Protein AF-A0A7S1MN71-F1 (afdb_monomer)

Mean predicted aligned error: 8.12 Å

Organism: Alexandrium catenella (NCBI:txid2925)

Sequence (133 aa):
PFYWMRVILASNRGTLMELGISPIITSGMVMQLLAGSRIIDVDQSLKEDRALFGGAQKLFGMLITMGEAVAYVMSGMYGDLRELGAGNSLLIIMQLFFAGIIVILLDELMQKGYGMGSGISLFIATNICESIV

Solvent-accessible surface area (backbone atoms only — not comparable to full-atom values): 7241 Å² total; per-residue (Å²): 139,60,66,73,59,25,59,70,26,40,32,43,87,96,49,71,38,48,64,38,50,42,30,56,55,51,24,45,52,53,52,49,47,37,44,74,70,59,79,40,88,71,54,77,86,40,70,64,44,43,50,50,52,56,50,49,32,50,53,46,16,54,53,41,33,46,53,49,31,48,51,47,55,71,70,35,77,87,44,55,65,83,78,58,33,74,69,52,52,50,50,51,31,53,50,39,34,53,39,42,49,51,51,55,50,49,30,49,47,16,61,74,64,80,37,102,49,56,34,69,62,50,50,35,51,53,45,54,56,62,73,73,111

Foldseek 3Di:
DCPVVCLLQLADPPDLCNRRCVLLVVLVVVLCCCCVVVVDPADPVDPVSVVVSLVSSVVSSLVVQLVVLLVCLVVQSVHDCVVCDPVNSVVSSVSSSVSSNVLSVVQVCCVVPPHPDGSSVVSSVVSVVVVVD

pLDDT: mean 78.8, std 9.62, range [48.41, 91.25]

InterPro domains:
  IPR002208 SecY/SEC61-alpha family [PF00344] (15-133)
  IPR002208 SecY/SEC61-alpha family [PTHR10906] (1-133)
  IPR019561 Translocon Sec61/SecY, plug domain [PF10559] (1-14)
  IPR023201 SecY domain superfamily [G3DSA:1.10.3370.10] (1-133)
  IPR023201 SecY domain superfamily [SSF103491] (1-132)
  IPR030659 SecY conserved site [PS00755] (15-34)
  IPR030659 SecY conserved site [PS00756] (105-123)

Secondary structure (DSSP, 8-state):
--HHHHHHTT--TTSTTSSTTHHHHHHHHHHHHHHHTTSS---TTSHHHHHHHHHHHHHHHHHHHHHHHHHHHHTTTTS-HHHHHHHHHHHHHHHHHHHHHHHHHHHHHIIIIISSS-HHHHHHHHHHHHTT-

Nearest PDB structures (foldseek):
  8do1-assembly1_A  TM=9.566E-01  e=7.091E-12  Homo sapiens
  7kam-assembly1_A  TM=9.570E-01  e=5.037E-10  Thermomyces lanuginosus
  8rjd-assembly1_1  TM=8.664E-01  e=1.739E-09  Canis lupus familiaris
  7kaq-assembly1_A  TM=9.437E-01  e=6.486E-08  Saccharomyces cerevisiae BY4741
  7kao-assembly1_A  TM=9.369E-01  e=1.119E-07  Saccharomyces cerevisiae S288C

Structure (mmCIF, N/CA/C/O backbone):
data_AF-A0A7S1MN71-F1
#
_entry.id   AF-A0A7S1MN71-F1
#
loop_
_atom_site.group_PDB
_atom_site.id
_atom_site.type_symbol
_atom_site.label_atom_id
_atom_site.label_alt_id
_atom_site.label_comp_id
_atom_site.label_asym_id
_atom_site.label_entity_id
_atom_site.label_seq_id
_atom_site.pdbx_PDB_ins_code
_atom_site.Cartn_x
_atom_site.Cartn_y
_atom_site.Cartn_z
_atom_site.occupancy
_atom_site.B_iso_or_equiv
_atom_site.auth_seq_id
_atom_site.auth_comp_id
_atom_site.auth_asym_id
_atom_site.auth_atom_id
_atom_site.pdbx_PDB_model_num
ATOM 1 N N . PRO A 1 1 ? 4.850 15.636 -13.498 1.00 48.41 1 PRO A N 1
ATOM 2 C CA . PRO A 1 1 ? 3.420 16.011 -13.336 1.00 48.41 1 PRO A CA 1
ATOM 3 C C . PRO A 1 1 ? 2.779 15.608 -11.991 1.00 48.41 1 PRO A C 1
ATOM 5 O O . PRO A 1 1 ? 1.885 16.314 -11.555 1.00 48.41 1 PRO A O 1
ATOM 8 N N . PHE A 1 2 ? 3.236 14.544 -11.307 1.00 60.66 2 PHE A N 1
ATOM 9 C CA . PHE A 1 2 ? 2.649 14.068 -10.033 1.00 60.66 2 PHE A CA 1
ATOM 10 C C . PHE A 1 2 ? 3.497 14.345 -8.773 1.00 60.66 2 PHE A C 1
ATOM 12 O O . PHE A 1 2 ? 3.480 13.556 -7.836 1.00 60.66 2 PHE A O 1
ATOM 19 N N . TYR A 1 3 ? 4.273 15.432 -8.733 1.00 59.69 3 TYR A N 1
ATOM 20 C CA . TYR A 1 3 ? 5.206 15.684 -7.619 1.00 59.69 3 TYR A CA 1
ATOM 21 C C . TYR A 1 3 ? 4.492 15.781 -6.257 1.00 59.69 3 TYR A C 1
ATOM 23 O O . TYR A 1 3 ? 4.824 15.048 -5.335 1.00 59.69 3 TYR A O 1
ATOM 31 N N . TRP A 1 4 ? 3.431 16.588 -6.167 1.00 59.88 4 TRP A N 1
ATOM 32 C CA . TRP A 1 4 ? 2.656 16.773 -4.933 1.00 59.88 4 TRP A CA 1
ATOM 33 C C . TRP A 1 4 ? 1.954 15.500 -4.446 1.00 59.88 4 TRP A C 1
ATOM 35 O O . TRP A 1 4 ? 1.893 15.241 -3.249 1.00 59.88 4 TRP A O 1
ATOM 45 N N . MET A 1 5 ? 1.465 14.676 -5.376 1.00 59.97 5 MET A N 1
ATOM 46 C CA . MET A 1 5 ? 0.802 13.412 -5.055 1.00 59.97 5 MET A CA 1
ATOM 47 C C . MET A 1 5 ? 1.801 12.377 -4.519 1.00 59.97 5 MET A C 1
ATOM 49 O O . MET A 1 5 ? 1.486 11.641 -3.595 1.00 59.97 5 MET A O 1
ATOM 53 N N . ARG A 1 6 ? 3.033 12.362 -5.038 1.00 63.22 6 ARG A N 1
ATOM 54 C CA . ARG A 1 6 ? 4.091 11.448 -4.582 1.00 63.22 6 ARG A CA 1
ATOM 55 C C . ARG A 1 6 ? 4.561 11.722 -3.159 1.00 63.22 6 ARG A C 1
ATOM 57 O O . ARG A 1 6 ? 4.756 10.770 -2.415 1.00 63.22 6 ARG A O 1
ATOM 64 N N . VAL A 1 7 ? 4.663 12.998 -2.783 1.00 58.09 7 VAL A N 1
ATOM 65 C CA . VAL A 1 7 ? 5.032 13.413 -1.418 1.00 58.09 7 VAL A CA 1
ATOM 66 C C . VAL A 1 7 ? 3.978 12.957 -0.402 1.00 58.09 7 VAL A C 1
ATOM 68 O O . VAL A 1 7 ? 4.316 12.452 0.661 1.00 58.09 7 VAL A O 1
ATOM 71 N N . ILE A 1 8 ? 2.690 13.074 -0.738 1.00 59.06 8 ILE A N 1
ATOM 72 C CA . ILE A 1 8 ? 1.595 12.640 0.148 1.00 59.06 8 ILE A CA 1
ATOM 73 C C . ILE A 1 8 ? 1.509 11.107 0.231 1.00 59.06 8 ILE A C 1
ATOM 75 O O . ILE A 1 8 ? 1.178 10.560 1.279 1.00 59.06 8 ILE A O 1
ATOM 79 N N . LEU A 1 9 ? 1.815 10.408 -0.866 1.00 59.16 9 LEU A N 1
ATOM 80 C CA . LEU A 1 9 ? 1.723 8.949 -0.975 1.00 59.16 9 LEU A CA 1
ATOM 81 C C . LEU A 1 9 ? 3.013 8.210 -0.586 1.00 59.16 9 LEU A C 1
ATOM 83 O O . LEU A 1 9 ? 3.071 6.991 -0.762 1.00 59.16 9 LEU A O 1
ATOM 87 N N . ALA A 1 10 ? 4.034 8.920 -0.090 1.00 61.75 10 ALA A N 1
ATOM 88 C CA . ALA A 1 10 ? 5.363 8.376 0.205 1.00 61.75 10 ALA A CA 1
ATOM 89 C C . ALA A 1 10 ? 5.904 7.483 -0.937 1.00 61.75 10 ALA A C 1
ATOM 91 O O . ALA A 1 10 ? 6.385 6.371 -0.710 1.00 61.75 10 ALA A O 1
ATOM 92 N N . SER A 1 11 ? 5.744 7.951 -2.180 1.00 59.00 11 SER A N 1
ATOM 93 C CA . SER A 1 11 ? 6.037 7.193 -3.401 1.00 59.00 11 SER A CA 1
ATOM 94 C C . SER A 1 11 ? 7.272 7.735 -4.116 1.00 59.00 11 SER A C 1
ATOM 96 O O . SER A 1 11 ? 7.310 8.897 -4.533 1.00 59.00 11 SER A O 1
ATOM 98 N N . ASN A 1 12 ? 8.257 6.857 -4.330 1.00 66.62 12 ASN A N 1
ATOM 99 C CA . ASN A 1 12 ? 9.507 7.174 -5.024 1.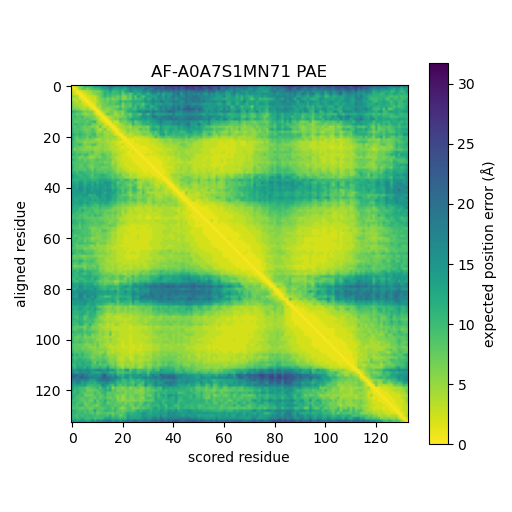00 66.62 12 ASN A CA 1
ATOM 100 C C . ASN A 1 12 ? 9.566 6.456 -6.383 1.00 66.62 12 ASN A C 1
ATOM 102 O O . ASN A 1 12 ? 9.501 5.227 -6.459 1.00 66.62 12 ASN A O 1
ATOM 106 N N . ARG A 1 13 ? 9.705 7.228 -7.471 1.00 62.28 13 ARG A N 1
ATOM 107 C CA . ARG A 1 13 ? 9.732 6.698 -8.849 1.00 62.28 13 ARG A CA 1
ATOM 108 C C . ARG A 1 13 ? 10.960 5.819 -9.079 1.00 62.28 13 ARG A C 1
ATOM 110 O O . ARG A 1 13 ? 12.065 6.246 -8.759 1.00 62.28 13 ARG A O 1
ATOM 117 N N . GLY A 1 14 ? 10.780 4.662 -9.713 1.00 62.56 14 GLY A N 1
ATOM 118 C CA . GLY A 1 14 ? 11.854 3.718 -10.023 1.00 62.56 14 GLY A CA 1
ATOM 119 C C . GLY A 1 14 ? 12.319 2.886 -8.826 1.00 62.56 14 GLY A C 1
ATOM 120 O O . GLY A 1 14 ? 13.420 2.343 -8.865 1.00 62.56 14 GLY A O 1
ATOM 121 N N . THR A 1 15 ? 11.517 2.796 -7.760 1.00 72.94 15 THR A N 1
ATOM 122 C CA . THR A 1 15 ? 11.844 2.030 -6.545 1.00 72.94 15 THR A CA 1
ATOM 123 C C . THR A 1 15 ? 10.741 1.029 -6.211 1.00 72.94 15 THR A C 1
ATOM 125 O O . THR A 1 15 ? 9.639 1.094 -6.744 1.00 72.94 15 THR A O 1
ATOM 128 N N . LEU A 1 16 ? 10.994 0.120 -5.269 1.00 68.88 16 LEU A N 1
ATOM 129 C CA . LEU A 1 16 ? 9.958 -0.796 -4.771 1.00 68.88 16 LEU A CA 1
ATOM 130 C C . LEU A 1 16 ? 8.813 -0.071 -4.032 1.00 68.88 16 LEU A C 1
ATOM 132 O O . LEU A 1 16 ? 7.740 -0.641 -3.867 1.00 68.88 16 LEU A O 1
ATOM 136 N N . MET A 1 17 ? 9.017 1.190 -3.632 1.00 71.44 17 MET A N 1
ATOM 137 C CA . MET A 1 17 ? 8.015 2.059 -3.00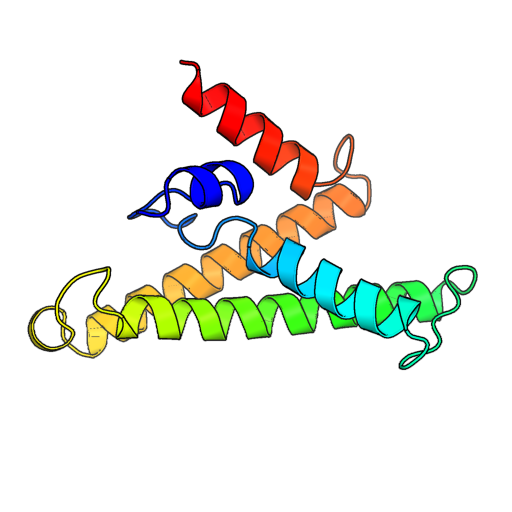0 1.00 71.44 17 MET A CA 1
ATOM 138 C C . MET A 1 17 ? 7.250 2.905 -4.028 1.00 71.44 17 MET A C 1
ATOM 140 O O . MET A 1 17 ? 6.669 3.926 -3.683 1.00 71.44 17 MET A O 1
ATOM 144 N N . GLU A 1 18 ? 7.233 2.521 -5.305 1.00 72.81 18 GLU A N 1
ATOM 145 C CA . GLU A 1 18 ? 6.571 3.311 -6.350 1.00 72.81 18 GLU A CA 1
ATOM 146 C C . GLU A 1 18 ? 5.052 3.410 -6.157 1.00 72.81 18 GLU A C 1
ATOM 148 O O . GLU A 1 18 ? 4.461 4.449 -6.444 1.00 72.81 18 GLU A O 1
ATOM 153 N N . LEU A 1 19 ? 4.434 2.379 -5.582 1.00 70.94 19 LEU A N 1
ATOM 154 C CA . LEU A 1 19 ? 3.033 2.402 -5.141 1.00 70.94 19 LEU A CA 1
ATOM 155 C C . LEU A 1 19 ? 2.866 3.086 -3.770 1.00 70.94 19 LEU A C 1
ATOM 157 O O . LEU A 1 19 ? 1.800 3.612 -3.454 1.00 70.94 19 LEU A O 1
ATOM 161 N N . GLY A 1 20 ? 3.930 3.119 -2.962 1.00 77.00 20 GLY A N 1
ATOM 162 C CA . GLY A 1 20 ? 3.946 3.726 -1.632 1.00 77.00 20 GLY A CA 1
ATOM 163 C C . GLY A 1 20 ? 2.816 3.216 -0.732 1.00 77.00 20 GLY A C 1
ATOM 164 O O . GLY A 1 20 ? 2.520 2.022 -0.684 1.00 77.00 20 GLY A O 1
ATOM 165 N N . ILE A 1 21 ? 2.158 4.144 -0.037 1.00 81.06 21 ILE A N 1
ATOM 166 C CA . ILE A 1 21 ? 0.988 3.878 0.823 1.00 81.06 21 ILE A CA 1
ATOM 167 C C . ILE A 1 21 ? -0.356 4.092 0.100 1.00 81.06 21 ILE A C 1
ATOM 169 O O . ILE A 1 21 ? -1.410 4.023 0.739 1.00 81.06 21 ILE A O 1
ATOM 173 N N . SER A 1 22 ? -0.340 4.332 -1.220 1.00 83.44 22 SER A N 1
ATOM 174 C CA . SER A 1 22 ? -1.542 4.569 -2.042 1.00 83.44 22 SER A CA 1
ATOM 175 C C . SER A 1 22 ? -2.635 3.516 -1.845 1.00 83.44 22 SER A C 1
ATOM 177 O O . SER A 1 22 ? -3.766 3.894 -1.510 1.00 83.44 22 SER A O 1
ATOM 179 N N . PRO A 1 23 ? -2.339 2.205 -1.937 1.00 83.38 23 PRO A N 1
ATOM 180 C CA . PRO A 1 23 ? -3.377 1.186 -1.812 1.00 83.38 23 PRO A CA 1
ATOM 181 C C . PRO A 1 23 ? -3.999 1.133 -0.411 1.00 83.38 23 PRO A C 1
ATOM 183 O O . PRO A 1 23 ? -5.185 0.828 -0.260 1.00 83.38 23 PRO A O 1
ATOM 186 N N . ILE A 1 24 ? -3.224 1.465 0.627 1.00 85.69 24 ILE A N 1
ATOM 187 C CA . ILE A 1 24 ? -3.670 1.452 2.029 1.00 85.69 24 ILE A CA 1
ATOM 188 C C . ILE A 1 24 ? -4.621 2.616 2.294 1.00 85.69 24 ILE A C 1
ATOM 190 O O . ILE A 1 24 ? -5.711 2.423 2.836 1.00 85.69 24 ILE A O 1
ATOM 194 N N . ILE A 1 25 ? -4.233 3.824 1.881 1.00 85.44 25 ILE A N 1
ATOM 195 C CA . ILE A 1 25 ? -5.068 5.012 2.057 1.00 85.44 25 ILE A CA 1
ATOM 196 C C . ILE A 1 25 ? -6.340 4.881 1.214 1.00 85.44 25 ILE A C 1
ATOM 198 O O . ILE A 1 25 ? -7.432 5.136 1.717 1.00 85.44 25 ILE A O 1
ATOM 202 N N . THR A 1 26 ? -6.219 4.443 -0.040 1.00 86.69 26 THR A N 1
ATOM 203 C CA . THR A 1 26 ? -7.360 4.336 -0.959 1.00 86.69 26 THR A CA 1
ATOM 204 C C . THR A 1 26 ? -8.362 3.287 -0.483 1.00 86.69 26 THR A C 1
ATOM 206 O O . THR A 1 26 ? -9.553 3.580 -0.398 1.00 86.69 26 THR A O 1
ATOM 209 N N . SER A 1 27 ? -7.908 2.091 -0.090 1.00 87.31 27 SER A N 1
ATOM 210 C CA . SER A 1 27 ? -8.799 1.072 0.489 1.00 87.31 27 SER A CA 1
ATOM 211 C C . SER A 1 27 ? -9.471 1.553 1.778 1.00 87.31 27 SER A C 1
ATOM 213 O O . SER A 1 27 ? -10.666 1.320 1.967 1.00 87.31 27 SER A O 1
ATOM 215 N N . GLY A 1 28 ? -8.741 2.283 2.628 1.00 86.38 28 GLY A N 1
ATOM 216 C CA . GLY A 1 28 ? -9.284 2.911 3.830 1.00 86.38 28 GLY A CA 1
ATOM 217 C C . GLY A 1 28 ? -10.366 3.940 3.526 1.00 86.38 28 GLY A C 1
ATOM 218 O O . GLY A 1 28 ? -11.452 3.851 4.093 1.00 86.38 28 GLY A O 1
ATOM 219 N N . MET A 1 29 ? -10.119 4.864 2.594 1.00 87.38 29 MET A N 1
ATOM 220 C CA . MET A 1 29 ? -11.106 5.871 2.191 1.00 87.38 29 MET A CA 1
ATOM 221 C C . MET A 1 29 ? -12.363 5.232 1.598 1.00 87.38 29 MET A C 1
ATOM 223 O O . MET A 1 29 ? -13.469 5.633 1.952 1.00 87.38 29 MET A O 1
ATOM 227 N N . VAL A 1 30 ? -12.220 4.223 0.729 1.00 88.25 30 VAL A N 1
ATOM 228 C CA . VAL A 1 30 ? -13.373 3.541 0.120 1.00 88.25 30 VAL A CA 1
ATOM 229 C C . VAL A 1 30 ? -14.192 2.810 1.186 1.00 88.25 30 VAL A C 1
ATOM 231 O O . VAL A 1 30 ? -15.412 2.964 1.217 1.00 88.25 30 VAL A O 1
ATOM 234 N N . MET A 1 31 ? -13.555 2.069 2.100 1.00 87.12 31 MET A N 1
ATOM 235 C CA . MET A 1 31 ? -14.283 1.381 3.175 1.00 87.12 31 MET A CA 1
ATOM 236 C C . MET A 1 31 ? -14.937 2.359 4.153 1.00 87.12 31 MET A C 1
ATOM 238 O O . MET A 1 31 ? -16.078 2.148 4.562 1.00 87.12 31 MET A O 1
ATOM 242 N N . GLN A 1 32 ? -14.257 3.456 4.494 1.00 85.75 32 GLN A N 1
ATOM 243 C CA . GLN A 1 32 ? -14.825 4.517 5.328 1.00 85.75 32 GLN A CA 1
ATOM 244 C C . GLN A 1 32 ? -16.020 5.195 4.656 1.00 85.75 32 GLN A C 1
ATOM 246 O O . GLN A 1 32 ? -17.001 5.493 5.332 1.00 85.75 32 GLN A O 1
ATOM 251 N N . LEU A 1 33 ? -15.981 5.403 3.337 1.00 88.31 33 LEU A N 1
ATOM 252 C CA . LEU A 1 33 ? -17.101 5.961 2.580 1.00 88.31 33 LEU A CA 1
ATOM 253 C C . LEU A 1 33 ? -18.291 4.994 2.571 1.00 88.31 33 LEU A C 1
ATOM 255 O O . LEU A 1 33 ? -19.419 5.420 2.812 1.00 88.31 33 LEU A O 1
ATOM 259 N N . LEU A 1 34 ? -18.062 3.696 2.359 1.00 85.50 34 LEU A N 1
ATOM 260 C CA . LEU A 1 34 ? -19.123 2.679 2.387 1.00 85.50 34 LEU A CA 1
ATOM 261 C C . LEU A 1 34 ? -19.786 2.556 3.767 1.00 85.50 34 LEU A C 1
ATOM 263 O O . LEU A 1 34 ? -21.012 2.467 3.844 1.00 85.50 34 LEU A O 1
ATOM 267 N N . ALA A 1 35 ? -19.000 2.618 4.844 1.00 84.75 35 ALA A N 1
ATOM 268 C CA . ALA A 1 35 ? -19.526 2.634 6.209 1.00 84.75 35 ALA A CA 1
ATOM 269 C C . ALA A 1 35 ? -20.248 3.957 6.532 1.00 84.75 35 ALA A C 1
ATOM 271 O O . ALA A 1 35 ? -21.360 3.964 7.054 1.00 84.75 35 ALA A O 1
ATOM 272 N N . GLY A 1 36 ? -19.659 5.099 6.163 1.00 85.12 36 GLY A N 1
ATOM 273 C CA . GLY A 1 36 ? -20.222 6.429 6.418 1.00 85.12 36 GLY A CA 1
ATOM 274 C C . GLY A 1 36 ? -21.507 6.719 5.635 1.00 85.12 36 GLY A C 1
ATOM 275 O O . GLY A 1 36 ? -22.400 7.396 6.140 1.00 85.12 36 GLY A O 1
ATOM 276 N N . SER A 1 37 ? -21.635 6.165 4.428 1.00 89.12 37 SER A N 1
ATOM 277 C CA . SER A 1 37 ? -22.855 6.229 3.607 1.00 89.12 37 SER A CA 1
ATOM 278 C C . SER A 1 37 ? -23.934 5.226 4.031 1.00 89.12 37 SER A C 1
ATOM 280 O O . SER A 1 37 ? -25.012 5.220 3.438 1.00 89.12 37 SER A O 1
ATOM 282 N N . ARG A 1 38 ? -23.673 4.403 5.061 1.00 82.81 38 ARG A N 1
ATOM 283 C CA . ARG A 1 38 ? -24.550 3.321 5.546 1.00 82.81 38 ARG A CA 1
ATOM 284 C C . ARG A 1 38 ? -24.914 2.286 4.476 1.00 82.81 38 ARG A C 1
ATOM 286 O O . ARG A 1 38 ? -25.948 1.632 4.578 1.00 82.81 38 ARG A O 1
ATOM 293 N N . ILE A 1 39 ? -24.075 2.131 3.451 1.00 86.25 39 ILE A N 1
ATOM 294 C CA . ILE A 1 39 ? -24.194 1.024 2.490 1.00 86.25 39 ILE A CA 1
ATOM 295 C C . ILE A 1 39 ? -23.788 -0.288 3.171 1.00 86.25 39 ILE A C 1
ATOM 297 O O . ILE A 1 39 ? -24.374 -1.334 2.904 1.00 86.25 39 ILE A O 1
ATOM 301 N N . ILE A 1 40 ? -22.801 -0.216 4.067 1.00 82.56 40 ILE A N 1
ATOM 302 C CA . ILE A 1 40 ? -22.378 -1.313 4.937 1.00 82.56 40 ILE A CA 1
ATOM 303 C C . ILE A 1 40 ? -22.554 -0.835 6.377 1.00 82.56 40 ILE A C 1
ATOM 305 O O . ILE A 1 40 ? -21.993 0.196 6.749 1.00 82.56 40 ILE A O 1
ATOM 309 N N . ASP A 1 41 ? -23.333 -1.565 7.170 1.00 81.00 41 ASP A N 1
ATOM 310 C CA . 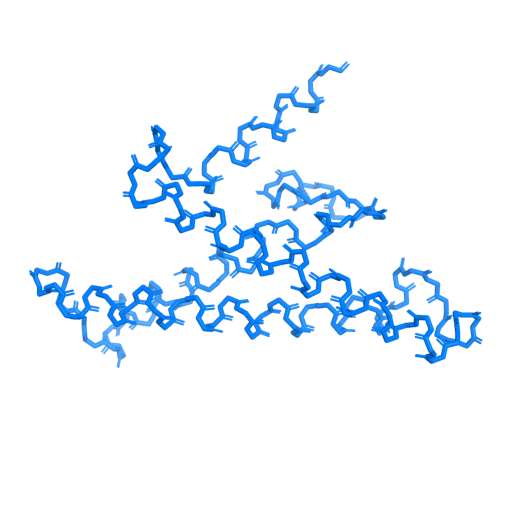ASP A 1 41 ? -23.458 -1.302 8.602 1.00 81.00 41 ASP A CA 1
ATOM 311 C C . ASP A 1 41 ? -22.333 -2.036 9.337 1.00 81.00 41 ASP A C 1
ATOM 313 O O . ASP A 1 41 ? -22.128 -3.232 9.126 1.00 81.00 41 ASP A O 1
ATOM 317 N N . VAL A 1 42 ? -21.545 -1.302 10.120 1.00 79.75 42 VAL A N 1
ATOM 318 C CA . VAL A 1 42 ? -20.359 -1.827 10.811 1.00 79.75 42 VAL A CA 1
ATOM 319 C C . VAL A 1 42 ? -20.380 -1.299 12.230 1.00 79.75 42 VAL A C 1
ATOM 321 O O . VAL A 1 42 ? -20.148 -0.105 12.455 1.00 79.75 42 VAL A O 1
ATOM 324 N N . ASP A 1 43 ? -20.600 -2.182 13.199 1.00 84.12 43 ASP A N 1
ATOM 325 C CA . ASP A 1 43 ? -20.550 -1.794 14.598 1.00 84.12 43 ASP A CA 1
ATOM 326 C C . ASP A 1 43 ? -19.103 -1.848 15.109 1.00 84.12 43 ASP A C 1
ATOM 328 O O . ASP A 1 43 ? -18.546 -2.897 15.425 1.00 84.12 43 ASP A O 1
ATOM 332 N N . GLN A 1 44 ? -18.475 -0.679 15.234 1.00 79.56 44 GLN A N 1
ATOM 333 C CA . GLN A 1 44 ? -17.109 -0.556 15.758 1.00 79.56 44 GLN A CA 1
ATOM 334 C C . GLN A 1 44 ? -16.983 -0.977 17.238 1.00 79.56 44 GLN A C 1
ATOM 336 O O . GLN A 1 44 ? -15.860 -1.143 17.728 1.00 79.56 44 GLN A O 1
ATOM 341 N N . SER A 1 45 ? -18.098 -1.133 17.963 1.00 83.75 45 SER A N 1
ATOM 342 C CA . SER A 1 45 ? -18.111 -1.645 19.337 1.00 83.75 45 SER A CA 1
ATOM 343 C C . SER A 1 45 ? -17.988 -3.172 19.389 1.00 83.75 45 SER A C 1
ATOM 345 O O . SER A 1 45 ? -17.426 -3.716 20.349 1.00 83.75 45 SER A O 1
ATOM 347 N N . LEU A 1 46 ? -18.419 -3.865 18.330 1.00 88.00 46 LEU A N 1
ATOM 348 C CA . LEU A 1 46 ? -18.260 -5.303 18.176 1.00 88.00 46 LEU A CA 1
ATOM 349 C C . LEU A 1 46 ? -16.853 -5.626 17.662 1.00 88.00 46 LEU A C 1
ATOM 351 O O . LEU A 1 46 ? -16.397 -5.169 16.614 1.00 88.00 46 LEU A O 1
ATOM 355 N N . LYS A 1 47 ? -16.137 -6.468 18.415 1.00 85.25 47 LYS A N 1
ATOM 356 C CA . LYS A 1 47 ? -14.781 -6.905 18.041 1.00 85.25 47 LYS A CA 1
ATOM 357 C C . LYS A 1 47 ? -14.757 -7.663 16.712 1.00 85.25 47 LYS A C 1
ATOM 359 O O . LYS A 1 47 ? -13.766 -7.574 15.993 1.00 85.25 47 LYS A O 1
ATOM 364 N N . GLU A 1 48 ? -15.814 -8.414 16.423 1.00 86.50 48 GLU A N 1
ATOM 365 C CA . GLU A 1 48 ? -15.937 -9.235 15.219 1.00 86.50 48 GLU A CA 1
ATOM 366 C C . GLU A 1 48 ? -16.094 -8.363 13.967 1.00 86.50 48 GLU A C 1
ATOM 368 O O . GLU A 1 48 ? -15.277 -8.469 13.054 1.00 86.50 48 GLU A O 1
ATOM 373 N N . ASP A 1 49 ? -17.021 -7.404 13.988 1.00 85.94 49 ASP A N 1
ATOM 374 C CA . ASP A 1 49 ? -17.220 -6.414 12.922 1.00 85.94 49 ASP A CA 1
ATOM 375 C C . ASP A 1 49 ? -15.963 -5.583 12.665 1.00 85.94 49 ASP A C 1
ATOM 377 O O . ASP A 1 49 ? -15.557 -5.388 11.519 1.00 85.94 49 ASP A O 1
ATOM 381 N N . ARG A 1 50 ? -15.274 -5.150 13.727 1.00 82.62 50 ARG A N 1
ATOM 382 C CA . ARG A 1 50 ? -14.007 -4.420 13.594 1.00 82.62 50 ARG A CA 1
ATOM 383 C C . ARG A 1 50 ? -12.913 -5.270 12.940 1.00 82.62 50 ARG A C 1
ATOM 385 O O . ARG A 1 50 ? -12.130 -4.753 12.139 1.00 82.62 50 ARG A O 1
ATOM 392 N N . ALA A 1 51 ? -12.843 -6.560 13.267 1.00 84.06 51 ALA A N 1
ATOM 393 C CA . ALA A 1 51 ? -11.887 -7.482 12.657 1.00 84.06 51 ALA A CA 1
ATOM 394 C C . ALA A 1 51 ? -12.229 -7.767 11.186 1.00 84.06 51 ALA A C 1
ATOM 396 O O . ALA A 1 51 ? -11.329 -7.750 10.343 1.00 84.06 51 ALA A O 1
ATOM 397 N N . LEU A 1 52 ? -13.512 -7.963 10.867 1.00 86.69 52 LEU A N 1
ATOM 398 C CA . LEU A 1 52 ? -14.009 -8.157 9.503 1.00 86.69 52 LEU A CA 1
ATOM 399 C C . LEU A 1 52 ? -13.764 -6.920 8.639 1.00 86.69 52 LEU A C 1
ATOM 401 O O . LEU A 1 52 ? -13.235 -7.048 7.538 1.00 86.69 52 LEU A O 1
ATOM 405 N N . PHE A 1 53 ? -14.059 -5.724 9.152 1.00 87.06 53 PHE A N 1
ATOM 406 C CA . PHE A 1 53 ? -13.819 -4.460 8.458 1.00 87.06 53 PHE A CA 1
ATOM 407 C C . PHE A 1 53 ? -12.330 -4.246 8.171 1.00 87.06 53 PHE A C 1
ATOM 409 O O . PHE A 1 53 ? -11.947 -3.944 7.040 1.00 87.06 53 PHE A O 1
ATOM 416 N N . GLY A 1 54 ? -11.468 -4.484 9.165 1.00 85.06 54 GLY A N 1
ATOM 417 C CA . GLY A 1 54 ? -10.018 -4.415 8.980 1.00 85.06 54 GLY A CA 1
ATOM 418 C C . GLY A 1 54 ? -9.486 -5.471 8.004 1.00 85.06 54 GLY A C 1
ATOM 419 O O . GLY A 1 54 ? -8.574 -5.190 7.228 1.00 85.06 54 GLY A O 1
ATOM 420 N N . GLY A 1 55 ? -10.053 -6.680 8.007 1.00 87.44 55 GLY A N 1
ATOM 421 C CA . GLY A 1 55 ? -9.731 -7.732 7.040 1.00 87.44 55 GLY A CA 1
ATOM 422 C C . GLY A 1 55 ? -10.155 -7.369 5.615 1.00 87.44 55 GLY A C 1
ATOM 423 O O . GLY A 1 55 ? -9.355 -7.481 4.687 1.00 87.44 55 GLY A O 1
ATOM 424 N N . ALA A 1 56 ? -11.378 -6.865 5.446 1.00 88.88 56 ALA A N 1
ATOM 425 C CA . ALA A 1 56 ? -11.907 -6.411 4.165 1.00 88.88 56 ALA A CA 1
ATOM 426 C C . ALA A 1 56 ? -11.074 -5.259 3.594 1.00 88.88 56 ALA A C 1
ATOM 428 O O . ALA A 1 56 ? -10.674 -5.317 2.433 1.00 88.88 56 ALA A O 1
ATOM 429 N N . GLN A 1 57 ? -10.728 -4.259 4.412 1.00 87.00 57 GLN A N 1
ATOM 430 C CA . GLN A 1 57 ? -9.882 -3.143 3.990 1.00 87.00 57 GLN A CA 1
ATOM 431 C C . GLN A 1 57 ? -8.536 -3.630 3.430 1.00 87.00 57 GLN A C 1
ATOM 433 O O . GLN A 1 57 ? -8.097 -3.150 2.389 1.00 87.00 57 GLN A O 1
ATOM 438 N N . LYS A 1 58 ? -7.913 -4.639 4.049 1.00 86.81 58 LYS A N 1
ATOM 439 C CA . LYS A 1 58 ? -6.657 -5.232 3.551 1.00 86.81 58 LYS A CA 1
ATOM 440 C C . LYS A 1 58 ? -6.840 -6.012 2.259 1.00 86.81 58 LYS A C 1
ATOM 442 O O . LYS A 1 58 ? -5.985 -5.925 1.382 1.00 86.81 58 LYS A O 1
ATOM 447 N N . LEU A 1 59 ? -7.935 -6.762 2.128 1.00 90.12 59 LEU A N 1
ATOM 448 C CA . LEU A 1 59 ? -8.263 -7.462 0.884 1.00 90.12 59 LEU A CA 1
ATOM 449 C C . LEU A 1 59 ? -8.433 -6.465 -0.266 1.00 90.12 59 LEU A C 1
ATOM 451 O O . LEU A 1 59 ? -7.823 -6.641 -1.319 1.00 90.12 59 LEU A O 1
ATOM 455 N N . PHE A 1 60 ? -9.170 -5.375 -0.040 1.00 90.06 60 PHE A N 1
ATOM 456 C CA . PHE A 1 60 ? -9.268 -4.278 -1.001 1.00 90.06 60 PHE A CA 1
ATOM 457 C C . PHE A 1 60 ? -7.909 -3.632 -1.275 1.00 90.06 60 PHE A C 1
ATOM 459 O O . PHE A 1 60 ? -7.587 -3.394 -2.435 1.00 90.06 60 PHE A O 1
ATOM 466 N N . GLY A 1 61 ? -7.090 -3.410 -0.245 1.00 90.06 61 GLY A N 1
ATOM 467 C CA . GLY A 1 61 ? -5.724 -2.911 -0.393 1.00 90.06 61 GLY A CA 1
ATOM 468 C C . GLY A 1 61 ? -4.890 -3.786 -1.328 1.00 90.06 61 GLY A C 1
ATOM 469 O O . GLY A 1 61 ? -4.313 -3.274 -2.278 1.00 90.06 61 GLY A O 1
ATOM 470 N N . MET A 1 62 ? -4.893 -5.109 -1.139 1.00 90.25 62 MET A N 1
ATOM 471 C CA . MET A 1 62 ? -4.176 -6.046 -2.015 1.00 90.25 62 MET A CA 1
ATOM 472 C C . MET A 1 62 ? -4.700 -6.034 -3.458 1.00 90.25 62 MET A C 1
ATOM 474 O O . MET A 1 62 ? -3.900 -6.049 -4.395 1.00 90.25 62 MET A O 1
ATOM 478 N N . LEU A 1 63 ? -6.021 -5.975 -3.653 1.00 91.25 63 LEU A N 1
ATOM 479 C CA . LEU A 1 63 ? -6.622 -5.891 -4.990 1.00 91.25 63 LEU A CA 1
ATOM 480 C C . LEU A 1 63 ? -6.241 -4.590 -5.708 1.00 91.25 63 LEU A C 1
ATOM 482 O O . LEU A 1 63 ? -5.899 -4.621 -6.890 1.00 91.25 63 LEU A O 1
ATOM 486 N N . ILE A 1 64 ? -6.257 -3.463 -4.991 1.00 90.38 64 ILE A N 1
ATOM 487 C CA . ILE A 1 64 ? -5.849 -2.160 -5.524 1.00 90.38 64 ILE A CA 1
ATOM 488 C C . ILE A 1 64 ? -4.361 -2.178 -5.875 1.00 90.38 64 ILE A C 1
ATOM 490 O O . ILE A 1 64 ? -4.022 -1.806 -6.992 1.00 90.38 64 ILE A O 1
ATOM 494 N N . THR A 1 65 ? -3.489 -2.689 -4.999 1.00 89.81 65 THR A N 1
ATOM 495 C CA . THR A 1 65 ? -2.049 -2.841 -5.281 1.00 89.81 65 THR A CA 1
ATOM 496 C C . THR A 1 65 ? -1.814 -3.614 -6.576 1.00 89.81 65 THR A C 1
ATOM 498 O O . THR A 1 65 ? -0.991 -3.215 -7.397 1.00 89.81 65 THR A O 1
ATOM 501 N N . MET A 1 66 ? -2.539 -4.719 -6.783 1.00 89.56 66 MET A N 1
ATOM 502 C CA . MET A 1 66 ? -2.412 -5.520 -8.000 1.00 89.56 66 MET A CA 1
ATOM 503 C C . MET A 1 66 ? -2.880 -4.746 -9.238 1.00 89.56 66 MET A C 1
ATOM 505 O O . MET A 1 66 ? -2.183 -4.732 -10.253 1.00 89.56 66 MET A O 1
ATOM 509 N N . GLY A 1 67 ? -4.034 -4.078 -9.154 1.00 89.44 67 GLY A N 1
ATOM 510 C CA . GLY A 1 67 ? -4.573 -3.264 -10.243 1.00 89.44 67 GLY A CA 1
ATOM 511 C C . GLY A 1 67 ? -3.664 -2.091 -10.611 1.00 89.44 67 GLY A C 1
ATOM 512 O O . GLY A 1 67 ? -3.382 -1.879 -11.791 1.00 89.44 67 GLY A O 1
ATOM 513 N N . GLU A 1 68 ? -3.148 -1.371 -9.615 1.00 86.31 68 GLU A N 1
ATOM 514 C CA . GLU A 1 68 ? -2.199 -0.278 -9.817 1.00 86.31 68 GLU A CA 1
ATOM 515 C C . GLU A 1 68 ? -0.880 -0.789 -10.404 1.00 86.31 68 GLU A C 1
ATOM 517 O O . GLU A 1 68 ? -0.401 -0.205 -11.369 1.00 86.31 68 GLU A O 1
ATOM 522 N N . ALA A 1 69 ? -0.312 -1.894 -9.905 1.00 85.81 69 ALA A N 1
ATOM 523 C CA . ALA A 1 69 ? 0.930 -2.460 -10.441 1.00 85.81 69 ALA A CA 1
ATOM 524 C C . ALA A 1 69 ? 0.810 -2.799 -11.938 1.00 85.81 69 ALA A C 1
ATOM 526 O O . ALA A 1 69 ? 1.695 -2.467 -12.730 1.00 85.81 69 ALA A O 1
ATOM 527 N N . VAL A 1 70 ? -0.311 -3.408 -12.344 1.00 86.00 70 VAL A N 1
ATOM 528 C CA . VAL A 1 70 ? -0.598 -3.697 -13.756 1.00 86.00 70 VAL A CA 1
ATOM 529 C C . VAL A 1 70 ? -0.765 -2.402 -14.551 1.00 86.00 70 VAL A C 1
ATOM 531 O O . VAL A 1 70 ? -0.134 -2.245 -15.597 1.00 86.00 70 VAL A O 1
ATOM 534 N N . ALA A 1 71 ? -1.562 -1.453 -14.054 1.00 86.12 71 ALA A N 1
ATOM 535 C CA . ALA A 1 71 ? -1.794 -0.175 -14.724 1.00 86.12 71 ALA A CA 1
ATOM 536 C C . ALA A 1 71 ? -0.498 0.635 -14.898 1.00 86.12 71 ALA A C 1
ATOM 538 O O . ALA A 1 71 ? -0.269 1.206 -15.963 1.00 86.12 71 A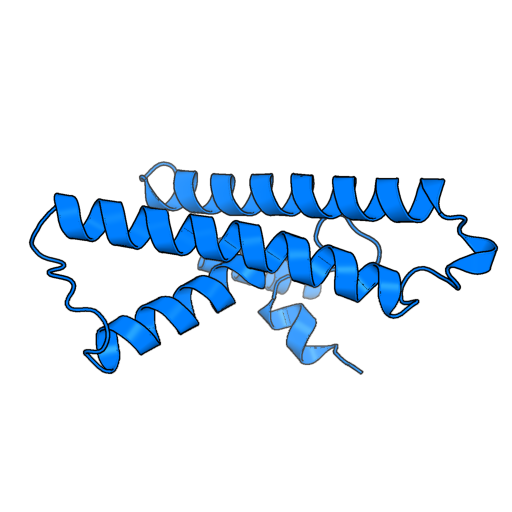LA A O 1
ATOM 539 N N . TYR A 1 72 ? 0.387 0.636 -13.898 1.00 81.38 72 TYR A N 1
ATOM 540 C CA . TYR A 1 72 ? 1.684 1.308 -13.945 1.00 81.38 72 TYR A CA 1
ATOM 541 C C . TYR A 1 72 ? 2.586 0.735 -15.036 1.00 81.38 72 TYR A C 1
ATOM 543 O O . TYR A 1 72 ? 3.148 1.497 -15.826 1.00 81.38 72 TYR A O 1
ATOM 551 N N . VAL A 1 73 ? 2.682 -0.592 -15.137 1.00 81.56 73 VAL A N 1
ATOM 552 C CA . VAL A 1 73 ?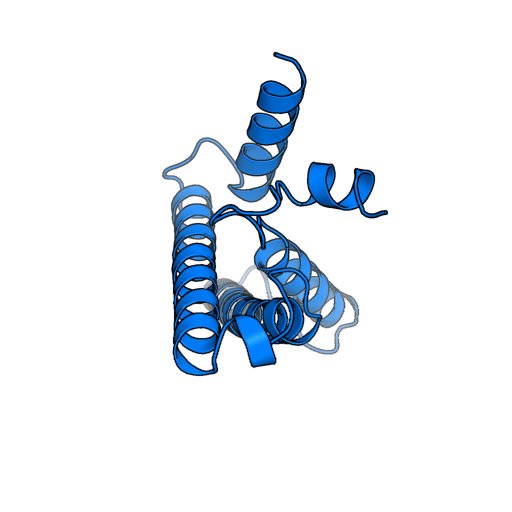 3.475 -1.239 -16.190 1.00 81.56 73 VAL A CA 1
ATOM 553 C C . VAL A 1 73 ? 2.842 -1.037 -17.568 1.00 81.56 73 VAL A C 1
ATOM 555 O O . VAL A 1 73 ? 3.549 -0.689 -18.510 1.00 81.56 73 VAL A O 1
ATOM 558 N N . MET A 1 74 ? 1.515 -1.152 -17.688 1.00 79.69 74 MET A N 1
ATOM 559 C CA . MET A 1 74 ? 0.796 -0.926 -18.950 1.00 79.69 74 MET A CA 1
ATOM 560 C C . MET A 1 74 ? 0.838 0.528 -19.428 1.00 79.69 74 MET A C 1
ATOM 562 O O . MET A 1 74 ? 0.821 0.772 -20.631 1.00 79.69 74 MET A O 1
ATOM 566 N N . SER A 1 75 ? 0.926 1.496 -18.513 1.00 80.56 75 SER A N 1
ATOM 567 C CA . SER A 1 75 ? 1.032 2.920 -18.856 1.00 80.56 75 SER A CA 1
ATOM 568 C C . SER A 1 75 ? 2.366 3.301 -19.516 1.00 80.56 75 SER A C 1
ATOM 570 O O . SER A 1 75 ? 2.544 4.452 -19.910 1.00 80.56 75 SER A O 1
ATOM 572 N N . GLY A 1 76 ? 3.310 2.358 -19.633 1.00 72.00 76 GLY A N 1
ATOM 573 C CA . GLY A 1 76 ? 4.625 2.584 -20.237 1.00 72.00 76 GLY A CA 1
ATOM 574 C C . GLY A 1 76 ? 5.576 3.378 -19.341 1.00 72.00 76 GLY A C 1
ATOM 575 O O . GLY A 1 76 ? 6.595 3.888 -19.802 1.00 72.00 76 GLY A O 1
ATOM 576 N N . MET A 1 77 ? 5.267 3.508 -18.045 1.00 70.44 77 MET A N 1
ATOM 577 C CA . MET A 1 77 ? 6.026 4.374 -17.138 1.00 70.44 77 MET A CA 1
ATOM 578 C C . MET A 1 77 ? 7.462 3.888 -16.871 1.00 70.44 77 MET A C 1
ATOM 580 O O . MET A 1 77 ? 8.308 4.699 -16.475 1.00 70.44 77 MET A O 1
ATOM 584 N N . TYR A 1 78 ? 7.714 2.597 -17.120 1.00 67.69 78 TYR A N 1
ATOM 585 C CA . TYR A 1 78 ? 9.006 1.910 -17.014 1.00 67.69 78 TYR A CA 1
ATOM 586 C C . TYR A 1 78 ? 9.715 1.704 -18.367 1.00 67.69 78 TYR A C 1
ATOM 588 O O . TYR A 1 78 ? 10.806 1.143 -18.392 1.00 67.69 78 TYR A O 1
ATOM 596 N N . GLY A 1 79 ? 9.114 2.142 -19.479 1.00 71.31 79 GLY A N 1
ATOM 597 C CA . GLY A 1 79 ? 9.569 1.871 -20.848 1.00 71.31 79 GLY A CA 1
ATOM 598 C C . GLY A 1 79 ? 8.446 1.304 -21.720 1.00 71.31 79 GLY A C 1
ATOM 599 O O . GLY A 1 79 ? 7.396 0.909 -21.209 1.00 71.31 79 GLY A O 1
ATOM 600 N N . ASP A 1 80 ? 8.649 1.265 -23.038 1.00 73.50 80 ASP A N 1
ATOM 601 C CA . ASP A 1 80 ? 7.685 0.650 -23.956 1.00 73.50 80 ASP A CA 1
ATOM 602 C C . ASP A 1 80 ? 7.637 -0.873 -23.708 1.00 73.50 80 ASP A C 1
ATOM 604 O O . ASP A 1 80 ? 8.680 -1.526 -23.592 1.00 73.50 80 ASP A O 1
ATOM 608 N N . LEU A 1 81 ? 6.437 -1.467 -23.622 1.00 66.25 81 LEU A N 1
ATOM 609 C CA . LEU A 1 81 ? 6.260 -2.905 -23.347 1.00 66.25 81 LEU A CA 1
ATOM 610 C C . LEU A 1 81 ? 6.984 -3.778 -24.382 1.00 66.25 81 LEU A C 1
ATOM 612 O O . LEU A 1 81 ? 7.376 -4.909 -24.087 1.00 66.25 81 LEU A O 1
ATOM 616 N N . ARG A 1 82 ? 7.161 -3.252 -25.597 1.00 67.25 82 ARG A N 1
ATOM 617 C CA . ARG A 1 82 ? 7.886 -3.919 -26.683 1.00 67.25 82 ARG A CA 1
ATOM 618 C C . ARG A 1 82 ? 9.397 -3.971 -26.459 1.00 67.25 82 ARG A C 1
ATOM 620 O O . ARG A 1 82 ? 10.015 -4.938 -26.889 1.00 67.25 82 ARG A O 1
ATOM 627 N N . GLU A 1 83 ? 9.969 -2.979 -25.782 1.00 73.44 83 GLU A N 1
ATOM 628 C CA . GLU A 1 83 ? 11.401 -2.922 -25.458 1.00 73.44 83 GLU A CA 1
ATOM 629 C C . GLU A 1 83 ? 11.720 -3.645 -24.142 1.00 73.44 83 GLU A C 1
ATOM 631 O O . GLU A 1 83 ? 12.748 -4.308 -24.031 1.00 73.44 83 GLU A O 1
ATOM 636 N N . LEU A 1 84 ? 10.811 -3.576 -23.162 1.00 69.88 84 LEU A N 1
ATOM 637 C CA . LEU A 1 84 ? 10.904 -4.315 -21.897 1.00 69.88 84 LEU A CA 1
ATOM 638 C C . LEU A 1 84 ? 10.785 -5.831 -22.093 1.00 69.88 84 LEU A C 1
ATOM 640 O O . LEU A 1 84 ? 11.450 -6.602 -21.401 1.00 69.88 84 LEU A O 1
ATOM 644 N N . GLY A 1 85 ? 9.929 -6.258 -23.023 1.00 77.38 85 GLY A N 1
ATOM 645 C CA . GLY A 1 85 ? 9.565 -7.657 -23.204 1.00 77.38 85 GLY A CA 1
ATOM 646 C C . GLY A 1 85 ? 8.587 -8.152 -22.131 1.00 77.38 85 GLY A C 1
ATOM 647 O O . GLY A 1 85 ? 8.673 -7.808 -20.951 1.00 77.38 85 GLY A O 1
ATOM 648 N N . ALA A 1 86 ? 7.657 -9.024 -22.535 1.00 77.12 86 ALA A N 1
ATOM 649 C CA . ALA A 1 86 ? 6.570 -9.504 -21.673 1.00 77.12 86 ALA A CA 1
ATOM 650 C C . ALA A 1 86 ? 7.056 -10.186 -20.376 1.00 77.12 86 ALA A C 1
ATOM 652 O O . ALA A 1 86 ? 6.388 -10.101 -19.347 1.00 77.12 86 ALA A O 1
ATOM 653 N N . GLY A 1 87 ? 8.234 -10.822 -20.410 1.00 81.88 87 GLY A N 1
ATOM 654 C CA . GLY A 1 87 ? 8.842 -11.458 -19.240 1.00 81.88 87 GLY A CA 1
ATOM 655 C C . GLY A 1 87 ? 9.258 -10.460 -18.156 1.00 81.88 87 GLY A C 1
ATOM 656 O O . GLY A 1 87 ? 8.894 -10.636 -16.995 1.00 81.88 87 GLY A O 1
ATOM 657 N N . ASN A 1 88 ? 9.957 -9.379 -18.517 1.00 82.12 88 ASN A N 1
ATOM 658 C CA . ASN A 1 88 ? 10.388 -8.376 -17.537 1.00 82.12 88 ASN A CA 1
ATOM 659 C C . ASN A 1 88 ? 9.210 -7.553 -17.015 1.00 82.12 88 ASN A C 1
ATOM 661 O O . ASN A 1 88 ? 9.161 -7.257 -15.824 1.00 82.12 88 ASN A O 1
ATOM 665 N N . SER A 1 89 ? 8.231 -7.234 -17.866 1.00 80.88 89 SER A N 1
ATOM 666 C CA . SER A 1 89 ? 6.995 -6.577 -17.426 1.00 80.88 89 SER A CA 1
ATOM 667 C C . SER A 1 89 ? 6.277 -7.392 -16.345 1.00 80.88 89 SER A C 1
ATOM 669 O O . SER A 1 89 ? 5.876 -6.832 -15.327 1.00 80.88 89 SER A O 1
ATOM 671 N N . LEU A 1 90 ? 6.174 -8.716 -16.513 1.00 84.44 90 LEU A N 1
ATOM 672 C CA . LEU A 1 90 ? 5.575 -9.597 -15.508 1.00 84.44 90 LEU A CA 1
ATOM 673 C C . LEU A 1 90 ? 6.387 -9.622 -14.201 1.00 84.44 90 LEU A C 1
ATOM 675 O O . LEU A 1 90 ? 5.805 -9.598 -13.115 1.00 84.44 90 LEU A O 1
ATOM 679 N N . LEU A 1 91 ? 7.721 -9.634 -14.294 1.00 86.12 91 LEU A N 1
ATOM 680 C CA . LEU A 1 91 ? 8.604 -9.589 -13.124 1.00 8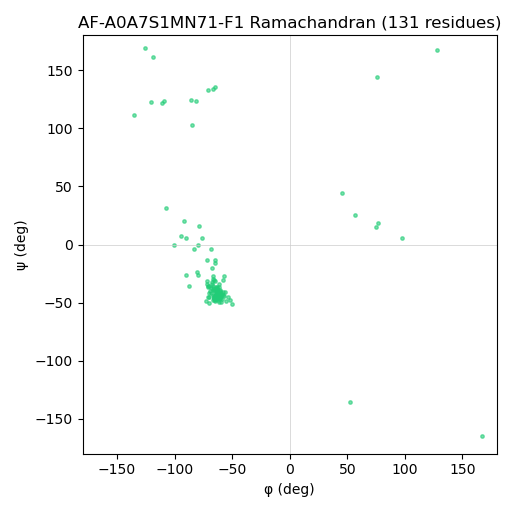6.12 91 LEU A CA 1
ATOM 681 C C . LEU A 1 91 ? 8.448 -8.288 -12.326 1.00 86.12 91 LEU A C 1
ATOM 683 O O . LEU A 1 91 ? 8.391 -8.343 -11.099 1.00 86.12 91 LEU A O 1
ATOM 687 N N . ILE A 1 92 ? 8.323 -7.139 -12.997 1.00 84.62 92 ILE A N 1
ATOM 688 C CA . ILE A 1 92 ? 8.104 -5.841 -12.336 1.00 84.62 92 ILE A CA 1
ATOM 689 C C . ILE A 1 92 ? 6.751 -5.828 -11.615 1.00 84.62 92 ILE A C 1
ATOM 691 O O . ILE A 1 92 ? 6.684 -5.424 -10.456 1.00 84.62 92 ILE A O 1
ATOM 695 N N . ILE A 1 93 ? 5.685 -6.329 -12.253 1.00 86.44 93 ILE A N 1
ATOM 696 C CA . ILE A 1 93 ? 4.357 -6.430 -11.620 1.00 86.44 93 ILE A CA 1
ATOM 697 C C . ILE A 1 93 ? 4.435 -7.289 -10.352 1.00 86.44 93 ILE A C 1
ATOM 699 O O . ILE A 1 93 ? 3.942 -6.883 -9.301 1.00 86.44 93 ILE A O 1
ATOM 703 N N . MET A 1 94 ? 5.091 -8.450 -10.429 1.00 87.88 94 MET A N 1
ATOM 704 C CA . MET A 1 94 ? 5.296 -9.336 -9.279 1.00 87.88 94 MET A CA 1
ATOM 705 C C . MET A 1 94 ? 6.088 -8.654 -8.156 1.00 87.88 94 MET A C 1
ATOM 707 O O . MET A 1 94 ? 5.704 -8.764 -6.993 1.00 87.88 94 MET A O 1
ATOM 711 N N . GLN A 1 95 ? 7.161 -7.927 -8.480 1.00 87.19 95 GLN A N 1
ATOM 712 C CA . GLN A 1 95 ? 7.961 -7.196 -7.489 1.00 87.19 95 GLN A CA 1
ATOM 713 C C . GLN A 1 95 ? 7.153 -6.108 -6.779 1.00 87.19 95 GLN A C 1
ATOM 715 O O . GLN A 1 95 ? 7.171 -6.036 -5.551 1.00 87.19 95 GLN A O 1
ATOM 720 N N . LEU A 1 96 ? 6.425 -5.291 -7.540 1.00 86.06 96 LEU A N 1
ATOM 721 C CA . LEU A 1 96 ? 5.579 -4.225 -7.008 1.00 86.06 96 LEU A CA 1
ATOM 722 C C . LEU A 1 96 ? 4.450 -4.777 -6.132 1.00 86.06 96 LEU A C 1
ATOM 724 O O . LEU A 1 96 ? 4.162 -4.230 -5.069 1.00 86.06 96 LEU A O 1
ATOM 728 N N . PHE A 1 97 ? 3.853 -5.897 -6.537 1.00 87.81 97 PHE A N 1
ATOM 729 C CA . PHE A 1 97 ? 2.826 -6.570 -5.752 1.00 87.81 97 PHE A CA 1
ATOM 730 C C . PHE A 1 97 ? 3.376 -7.104 -4.422 1.00 87.81 97 PHE A C 1
ATOM 732 O O . PHE A 1 97 ? 2.792 -6.844 -3.370 1.00 87.81 97 PHE A O 1
ATOM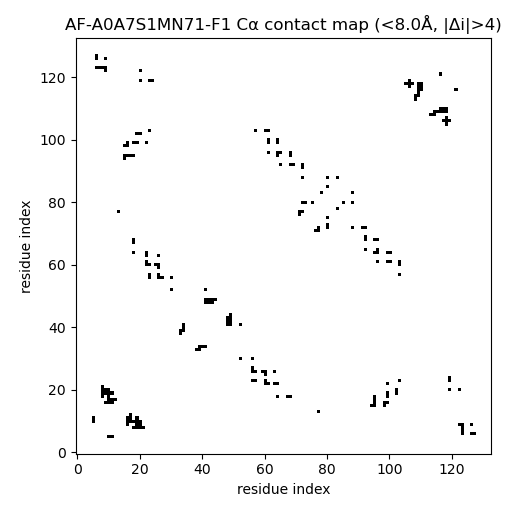 739 N N . PHE A 1 98 ? 4.528 -7.784 -4.441 1.00 89.25 98 PHE A N 1
ATOM 740 C CA . PHE A 1 98 ? 5.185 -8.256 -3.217 1.00 89.25 98 PHE A CA 1
ATOM 741 C C . PHE A 1 98 ? 5.592 -7.102 -2.295 1.00 89.25 98 PHE A C 1
ATOM 743 O O . PHE A 1 98 ? 5.363 -7.182 -1.088 1.00 89.25 98 PHE A O 1
ATOM 750 N N . ALA A 1 99 ? 6.148 -6.020 -2.846 1.00 87.25 99 ALA A N 1
ATOM 751 C CA . ALA A 1 99 ? 6.483 -4.827 -2.075 1.00 87.25 99 ALA A CA 1
ATOM 752 C C . ALA A 1 99 ? 5.232 -4.219 -1.421 1.00 87.25 99 ALA A C 1
ATOM 754 O O . ALA A 1 99 ? 5.234 -3.958 -0.220 1.00 87.25 99 ALA A O 1
ATOM 755 N N . GLY A 1 100 ? 4.132 -4.084 -2.167 1.00 86.75 100 GLY A N 1
ATOM 756 C CA . GLY A 1 100 ? 2.870 -3.580 -1.629 1.00 86.75 100 GLY A CA 1
ATOM 757 C C . GLY A 1 100 ? 2.272 -4.473 -0.537 1.00 86.75 100 GLY A C 1
ATOM 758 O O . GLY A 1 100 ? 1.781 -3.954 0.463 1.00 86.75 100 GLY A O 1
ATOM 759 N N . ILE A 1 101 ? 2.373 -5.804 -0.656 1.00 88.50 101 ILE A N 1
ATOM 760 C CA . ILE A 1 101 ? 1.975 -6.727 0.424 1.00 88.50 101 ILE A CA 1
ATOM 761 C C . ILE A 1 101 ? 2.804 -6.474 1.685 1.00 88.50 101 ILE A C 1
ATOM 763 O O . ILE A 1 101 ? 2.240 -6.389 2.775 1.00 88.50 101 ILE A O 1
ATOM 767 N N . ILE A 1 102 ? 4.127 -6.334 1.555 1.00 88.81 102 ILE A N 1
ATOM 768 C CA . ILE A 1 102 ? 5.009 -6.065 2.700 1.00 88.81 102 ILE A CA 1
ATOM 769 C C . ILE A 1 102 ? 4.602 -4.759 3.388 1.00 88.81 102 ILE A C 1
ATOM 771 O O . ILE A 1 102 ? 4.500 -4.732 4.612 1.00 88.81 102 ILE A O 1
ATOM 775 N N . VAL A 1 103 ? 4.311 -3.699 2.630 1.00 86.50 103 VAL A N 1
ATOM 776 C CA . VAL A 1 103 ? 3.882 -2.409 3.194 1.00 86.50 103 VAL A CA 1
ATOM 777 C C . VAL A 1 103 ? 2.536 -2.532 3.922 1.00 86.50 103 VAL A C 1
ATOM 779 O O . VAL A 1 103 ? 2.409 -2.031 5.038 1.00 86.50 103 VAL A O 1
ATOM 782 N N . ILE A 1 104 ? 1.558 -3.256 3.359 1.00 87.12 104 ILE A N 1
ATOM 783 C CA . ILE A 1 104 ? 0.262 -3.522 4.017 1.00 87.12 104 ILE A CA 1
ATOM 784 C C . ILE A 1 104 ? 0.462 -4.286 5.336 1.00 87.12 104 ILE A C 1
ATOM 786 O O . ILE A 1 104 ? -0.152 -3.953 6.352 1.00 87.12 104 ILE A O 1
ATOM 790 N N . LEU A 1 105 ? 1.338 -5.293 5.346 1.00 86.06 105 LEU A N 1
ATOM 791 C CA . LEU A 1 105 ? 1.645 -6.071 6.549 1.00 86.06 105 LEU A CA 1
ATOM 792 C C . LEU A 1 105 ? 2.396 -5.246 7.603 1.00 86.06 105 LEU A C 1
ATOM 794 O O . LEU A 1 105 ? 2.133 -5.401 8.796 1.00 86.06 105 LEU A O 1
ATOM 798 N N . LEU A 1 106 ? 3.310 -4.367 7.185 1.00 84.31 106 LEU A N 1
ATOM 799 C CA . LEU A 1 106 ? 4.021 -3.457 8.085 1.00 84.31 106 LEU A CA 1
ATOM 800 C C . LEU A 1 106 ? 3.063 -2.465 8.750 1.00 84.31 106 LEU A C 1
ATOM 802 O O . LEU A 1 106 ? 3.144 -2.265 9.962 1.00 84.31 106 LEU A O 1
ATOM 806 N N . ASP A 1 107 ? 2.127 -1.893 7.992 1.00 84.56 107 ASP A N 1
ATOM 807 C CA . ASP A 1 107 ? 1.089 -1.021 8.546 1.00 84.56 107 ASP A CA 1
ATOM 808 C C . ASP A 1 107 ? 0.204 -1.769 9.561 1.00 84.56 107 ASP A C 1
ATOM 810 O O . ASP A 1 107 ? -0.051 -1.264 10.656 1.00 84.56 107 ASP A O 1
ATOM 814 N N . GLU A 1 108 ? -0.172 -3.020 9.276 1.00 82.06 108 GLU A N 1
ATOM 815 C CA . GLU A 1 108 ? -0.904 -3.861 10.230 1.00 82.06 108 GLU A CA 1
ATOM 816 C C . GLU A 1 108 ? -0.103 -4.147 11.509 1.00 82.06 108 GLU A C 1
ATOM 818 O O . GLU A 1 108 ? -0.658 -4.090 12.611 1.00 82.06 108 GLU A O 1
ATOM 823 N N . LEU A 1 109 ? 1.185 -4.470 11.382 1.00 82.75 109 LEU A N 1
ATOM 824 C CA . LEU A 1 109 ? 2.062 -4.743 12.520 1.00 82.75 109 LEU A CA 1
ATOM 825 C C . LEU A 1 109 ? 2.149 -3.515 13.434 1.00 82.75 109 LEU A C 1
ATOM 827 O O . LEU A 1 109 ? 2.013 -3.637 14.654 1.00 82.75 109 LEU A O 1
ATOM 831 N N . MET A 1 110 ? 2.288 -2.328 12.843 1.00 80.44 110 MET A N 1
ATOM 832 C CA . MET A 1 110 ? 2.288 -1.068 13.579 1.00 80.44 110 MET A CA 1
ATOM 833 C C . MET A 1 110 ? 0.947 -0.805 14.276 1.00 80.44 110 MET A C 1
ATOM 835 O O . MET A 1 110 ? 0.933 -0.504 15.471 1.00 80.44 110 MET A O 1
ATOM 839 N N . GLN A 1 111 ? -0.178 -1.005 13.582 1.00 74.12 111 GLN A N 1
ATOM 840 C CA . GLN A 1 111 ? -1.522 -0.818 14.146 1.00 74.12 111 GLN A CA 1
ATOM 841 C C . GLN A 1 111 ? -1.871 -1.822 15.255 1.00 74.12 111 GLN A C 1
ATOM 843 O O . GLN A 1 111 ? -2.657 -1.501 16.147 1.00 74.12 111 GLN A O 1
ATOM 848 N N . LYS A 1 112 ? -1.275 -3.021 15.246 1.00 78.56 112 LYS A N 1
ATOM 849 C CA . LYS A 1 112 ? -1.432 -4.036 16.304 1.00 78.56 112 LYS A CA 1
ATOM 850 C C . LYS A 1 112 ? -0.633 -3.739 17.581 1.00 78.56 112 LYS A C 1
ATOM 852 O O . LYS A 1 112 ? -0.640 -4.557 18.496 1.00 78.56 112 LYS A O 1
ATOM 857 N N . GLY A 1 113 ? 0.009 -2.573 17.671 1.00 72.44 113 GLY A N 1
ATOM 858 C CA . GLY A 1 113 ? 0.661 -2.088 18.892 1.00 72.44 113 GLY A CA 1
ATOM 859 C C . GLY A 1 113 ? 2.167 -2.331 18.955 1.00 72.44 113 GLY A C 1
ATOM 860 O O . GLY A 1 113 ? 2.781 -2.018 19.969 1.00 72.44 113 GLY A O 1
ATOM 861 N N . TYR A 1 114 ? 2.780 -2.842 17.882 1.00 73.12 114 TYR A N 1
ATOM 862 C CA . TYR A 1 114 ? 4.242 -2.920 17.767 1.00 73.12 114 TYR A CA 1
ATOM 863 C C . TYR A 1 114 ? 4.873 -1.601 17.276 1.00 73.12 114 TYR A C 1
ATOM 865 O O . TYR A 1 114 ? 6.096 -1.500 17.203 1.00 73.12 114 TYR A O 1
ATOM 873 N N . GLY A 1 115 ? 4.065 -0.585 16.947 1.00 64.56 115 GLY A N 1
ATOM 874 C CA . GLY A 1 115 ? 4.509 0.770 16.605 1.00 64.56 115 GLY A CA 1
ATOM 875 C C . GLY A 1 115 ? 3.964 1.828 17.573 1.00 64.56 115 GLY A C 1
ATOM 876 O O . GLY A 1 115 ? 2.970 1.603 18.256 1.00 64.56 115 GLY A O 1
ATOM 877 N N . MET A 1 116 ? 4.585 3.014 17.605 1.00 67.00 116 MET A N 1
ATOM 878 C CA . MET A 1 116 ? 4.138 4.153 18.435 1.00 67.00 116 MET A CA 1
ATOM 879 C C . MET A 1 116 ? 2.946 4.939 17.838 1.00 67.00 116 MET A C 1
ATOM 881 O O . MET A 1 116 ? 2.685 6.069 18.243 1.00 67.00 116 MET A O 1
ATOM 885 N N . GLY A 1 117 ? 2.229 4.381 16.857 1.00 69.00 117 GLY A N 1
ATOM 886 C CA . GLY A 1 117 ? 1.155 5.073 16.138 1.00 69.00 117 GLY A CA 1
ATOM 887 C C . GLY A 1 117 ? 0.705 4.344 14.868 1.00 69.00 117 GLY A C 1
ATOM 888 O O . GLY A 1 117 ? 1.018 3.172 14.668 1.00 69.00 117 GLY A O 1
ATOM 889 N N . SER A 1 118 ? -0.033 5.044 14.001 1.00 73.25 118 SER A N 1
ATOM 890 C CA . SER A 1 118 ? -0.481 4.514 12.703 1.00 73.25 118 SER A CA 1
ATOM 891 C C . SER A 1 118 ? 0.693 4.393 11.725 1.00 73.25 118 SER A C 1
ATOM 893 O O . SER A 1 118 ? 1.453 5.355 11.564 1.00 73.25 118 SER A O 1
ATOM 895 N N . GLY A 1 119 ? 0.824 3.252 11.040 1.00 68.88 119 GLY A N 1
ATOM 896 C CA . GLY A 1 119 ? 1.886 3.035 10.054 1.00 68.88 119 GLY A CA 1
ATOM 897 C C . GLY A 1 119 ? 1.862 4.074 8.937 1.00 68.88 119 GLY A C 1
ATOM 898 O O . GLY A 1 119 ? 2.896 4.652 8.613 1.00 68.88 119 GLY A O 1
ATOM 899 N N . ILE A 1 120 ? 0.668 4.436 8.464 1.00 72.19 120 ILE A N 1
ATOM 900 C CA . ILE A 1 120 ? 0.437 5.512 7.485 1.00 72.19 120 ILE A CA 1
ATOM 901 C C . ILE A 1 120 ? 1.099 6.832 7.918 1.00 72.19 120 ILE A C 1
ATOM 903 O O . ILE A 1 120 ? 1.807 7.460 7.134 1.00 72.19 120 ILE A O 1
ATOM 907 N N . SER A 1 121 ? 0.908 7.254 9.173 1.00 74.06 121 SER A N 1
ATOM 908 C CA . SER A 1 121 ? 1.467 8.522 9.670 1.00 74.06 121 SER A CA 1
ATOM 909 C C . SER A 1 121 ? 2.994 8.506 9.759 1.00 74.06 121 SER A C 1
ATOM 911 O O . SER A 1 121 ? 3.636 9.520 9.488 1.00 74.06 121 SER A O 1
ATOM 913 N N . LEU A 1 122 ? 3.573 7.345 10.083 1.00 74.44 122 LEU A N 1
ATOM 914 C CA . LEU A 1 122 ? 5.018 7.168 10.164 1.00 74.44 122 LEU A CA 1
ATOM 915 C C . LEU A 1 122 ? 5.650 7.195 8.767 1.00 74.44 122 LEU A C 1
ATOM 917 O O . LEU A 1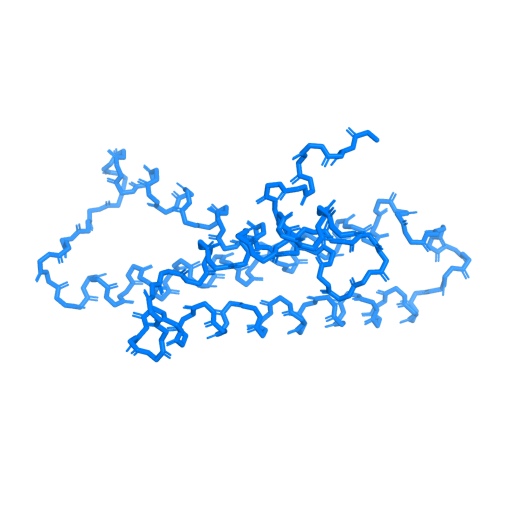 122 ? 6.622 7.913 8.560 1.00 74.44 122 LEU A O 1
ATOM 921 N N . PHE A 1 123 ? 5.060 6.489 7.796 1.00 72.44 123 PHE A N 1
ATOM 922 C CA . PHE A 1 123 ? 5.542 6.483 6.412 1.00 72.44 123 PHE A CA 1
ATOM 923 C C . PHE A 1 123 ? 5.522 7.882 5.780 1.00 72.44 123 PHE A C 1
ATOM 925 O O . PHE A 1 123 ? 6.491 8.265 5.124 1.00 72.44 123 PHE A O 1
ATOM 932 N N . ILE A 1 124 ? 4.470 8.671 6.025 1.00 73.94 124 ILE A N 1
ATOM 933 C CA . ILE A 1 124 ? 4.391 10.064 5.554 1.00 73.94 124 ILE A CA 1
ATOM 934 C C . ILE A 1 124 ? 5.465 10.926 6.231 1.00 73.94 124 ILE A C 1
ATOM 936 O O . ILE A 1 124 ? 6.187 11.653 5.552 1.00 73.94 124 ILE A O 1
ATOM 940 N N . ALA A 1 125 ? 5.602 10.837 7.559 1.00 75.94 125 ALA A N 1
ATOM 941 C CA . ALA A 1 125 ? 6.574 11.636 8.303 1.00 75.94 125 ALA A CA 1
ATOM 942 C C . ALA A 1 125 ? 8.019 11.349 7.863 1.00 75.94 125 ALA A C 1
ATOM 944 O O . ALA A 1 125 ? 8.789 12.284 7.643 1.00 75.94 125 ALA A O 1
ATOM 945 N N . THR A 1 126 ? 8.378 10.076 7.671 1.00 77.12 126 THR A N 1
ATOM 946 C CA . THR A 1 126 ? 9.712 9.684 7.199 1.00 77.12 126 THR A CA 1
ATOM 947 C C . THR A 1 126 ? 10.005 10.232 5.805 1.00 77.12 126 THR A C 1
ATOM 949 O O . THR A 1 126 ? 11.087 10.772 5.597 1.00 77.12 126 THR A O 1
ATOM 952 N N . ASN A 1 127 ? 9.050 10.161 4.873 1.00 70.69 127 ASN A N 1
ATOM 953 C CA . ASN A 1 127 ? 9.252 10.658 3.510 1.00 70.69 127 ASN A CA 1
ATOM 954 C C . ASN A 1 127 ? 9.417 12.193 3.463 1.00 70.69 127 ASN A C 1
ATOM 956 O O . ASN A 1 127 ? 10.240 12.709 2.705 1.00 70.69 127 ASN A O 1
ATOM 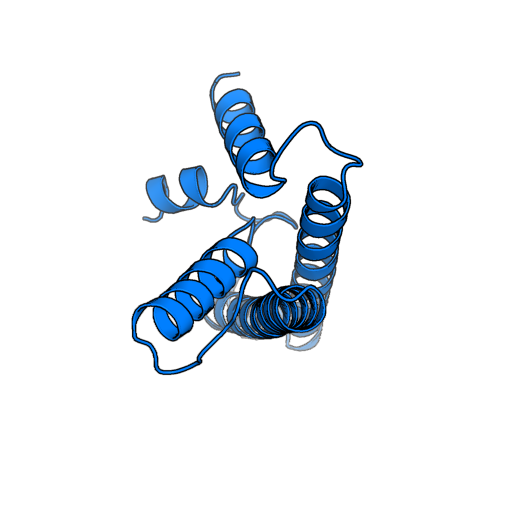960 N N . ILE A 1 128 ? 8.701 12.927 4.326 1.00 76.25 128 ILE A N 1
ATOM 961 C CA . ILE A 1 128 ? 8.881 14.380 4.475 1.00 76.25 128 ILE A CA 1
ATOM 962 C C . ILE A 1 128 ? 10.267 14.700 5.050 1.00 76.25 128 ILE A C 1
ATOM 964 O O . ILE A 1 128 ? 10.938 15.588 4.533 1.00 76.25 128 ILE A O 1
ATOM 968 N N . CYS A 1 129 ? 10.718 13.982 6.083 1.00 77.00 129 CYS A N 1
ATOM 969 C CA . CYS A 1 129 ? 12.056 14.179 6.647 1.00 77.00 129 CYS A CA 1
ATOM 970 C C . CYS A 1 129 ? 13.173 13.849 5.647 1.00 77.00 129 CYS A C 1
ATOM 972 O O . CYS A 1 129 ? 14.150 14.590 5.581 1.00 77.00 129 CYS A O 1
ATOM 974 N N . GLU A 1 130 ? 13.022 12.781 4.858 1.00 72.00 130 GLU A N 1
ATOM 975 C CA . GLU A 1 130 ? 13.959 12.417 3.786 1.00 72.00 130 GLU A CA 1
ATOM 976 C C . GLU A 1 130 ? 14.043 13.511 2.713 1.00 72.00 130 GLU A C 1
ATOM 978 O O . GLU A 1 130 ? 15.125 13.801 2.226 1.00 72.00 130 GLU A O 1
ATOM 983 N N . SER A 1 131 ? 12.929 14.178 2.396 1.00 64.62 131 SER A N 1
ATOM 984 C CA . SER A 1 131 ? 12.896 15.259 1.398 1.00 64.62 131 SER A CA 1
ATOM 985 C C . SER A 1 131 ? 13.563 16.569 1.855 1.00 64.62 131 SER A C 1
ATOM 987 O O . SER A 1 131 ? 13.742 17.469 1.035 1.00 64.62 131 SER A O 1
ATOM 989 N N . ILE A 1 132 ? 13.855 16.726 3.152 1.00 72.88 132 ILE A N 1
ATOM 990 C CA . ILE A 1 132 ? 14.448 17.950 3.726 1.00 72.88 132 ILE A CA 1
ATOM 991 C C . ILE A 1 132 ? 15.987 17.902 3.728 1.00 72.88 132 ILE A C 1
ATOM 993 O O . ILE A 1 132 ? 16.614 18.963 3.720 1.00 72.88 132 ILE A O 1
ATOM 997 N N . VAL A 1 133 ? 16.583 16.706 3.767 1.00 55.41 133 VAL A N 1
ATOM 998 C CA . VAL A 1 133 ? 18.044 16.480 3.765 1.00 55.41 133 VAL A CA 1
ATOM 999 C C . VAL A 1 133 ? 18.574 16.439 2.338 1.00 55.41 133 VAL A C 1
ATOM 1001 O O . VAL A 1 133 ? 19.621 17.081 2.100 1.00 55.41 133 VAL A O 1
#

Radius of gyration: 16.44 Å; Cα contacts (8 Å, |Δi|>4): 122; chains: 1; bounding box: 43×29×46 Å